Protein AF-A0A831K7K6-F1 (afdb_monomer_lite)

Sequence (76 aa):
MALPNKPRGEIAAVVNPEVVEHTCDVLIVGGGMSACGAAFEIKKWASDDLKIILCDKAAMERSGAVAQGLSAINTY

Foldseek 3Di:
DDDPPDDDPDDDDDPDDDDDDDDFPEEQEALDDVSVVVVVPCVVPDDPPGGYYYDHPDDSVQDDDCNVHDPDDPDD

Radius of gyration: 17.59 Å; chains: 1; bounding box: 34×36×44 Å

Structure (mmCIF, N/CA/C/O backbone):
data_AF-A0A831K7K6-F1
#
_entry.id   AF-A0A831K7K6-F1
#
loop_
_atom_site.group_PDB
_atom_site.id
_atom_site.type_symbol
_atom_site.label_atom_id
_atom_site.label_alt_id
_atom_site.label_comp_id
_atom_site.label_asym_id
_atom_site.label_entity_id
_atom_site.label_seq_id
_atom_site.pdbx_PDB_ins_code
_atom_site.Cartn_x
_atom_site.Cartn_y
_atom_site.Cartn_z
_atom_site.occupancy
_atom_site.B_iso_or_equiv
_atom_site.auth_seq_id
_atom_site.auth_comp_id
_atom_site.auth_asym_id
_atom_site.auth_atom_id
_atom_site.pdbx_PDB_model_num
ATOM 1 N N . MET A 1 1 ? 17.568 1.921 -20.511 1.00 52.34 1 MET A N 1
ATOM 2 C CA . MET A 1 1 ? 17.454 0.655 -21.267 1.00 52.34 1 MET A CA 1
ATOM 3 C C . MET A 1 1 ? 15.991 0.436 -21.582 1.00 52.34 1 MET A C 1
ATOM 5 O O . MET A 1 1 ? 15.200 0.413 -20.650 1.00 52.34 1 MET A O 1
ATOM 9 N N . ALA A 1 2 ? 15.625 0.340 -22.859 1.00 76.12 2 ALA A N 1
ATOM 10 C CA . ALA A 1 2 ? 14.291 -0.119 -23.226 1.00 76.12 2 ALA A CA 1
ATOM 11 C C . ALA A 1 2 ? 14.199 -1.627 -22.964 1.00 76.12 2 ALA A C 1
ATOM 13 O O . ALA A 1 2 ? 15.181 -2.346 -23.173 1.00 76.12 2 ALA A O 1
ATOM 14 N N . LEU A 1 3 ? 13.041 -2.094 -22.501 1.00 72.31 3 LEU A N 1
ATOM 15 C CA . LEU A 1 3 ? 12.767 -3.526 -22.451 1.00 72.31 3 LEU A CA 1
ATOM 16 C C . LEU A 1 3 ? 12.865 -4.090 -23.882 1.00 72.31 3 LEU A C 1
ATOM 18 O O . LEU A 1 3 ? 12.424 -3.427 -24.827 1.00 72.31 3 LEU A O 1
ATOM 22 N N . PRO A 1 4 ? 13.478 -5.269 -24.081 1.00 78.12 4 PRO A N 1
ATOM 23 C CA . PRO A 1 4 ? 13.504 -5.900 -25.391 1.00 78.12 4 PRO A CA 1
ATOM 24 C C . PRO A 1 4 ? 12.068 -6.135 -25.875 1.00 78.12 4 PRO A C 1
ATOM 26 O O . PRO A 1 4 ? 11.210 -6.560 -25.112 1.00 78.12 4 PRO A O 1
ATOM 29 N N . ASN A 1 5 ? 11.817 -5.908 -27.166 1.00 78.50 5 ASN A N 1
ATOM 30 C CA . ASN A 1 5 ? 10.480 -6.029 -27.769 1.00 78.50 5 ASN A CA 1
ATOM 31 C C . ASN A 1 5 ? 9.910 -7.467 -27.748 1.00 78.50 5 ASN A C 1
ATOM 33 O O . ASN A 1 5 ? 8.800 -7.712 -28.210 1.00 78.50 5 ASN A O 1
ATOM 37 N N . LYS A 1 6 ? 10.691 -8.440 -27.267 1.00 77.50 6 LYS A N 1
ATOM 38 C CA . LYS A 1 6 ? 10.253 -9.812 -27.033 1.00 77.50 6 LYS A CA 1
ATOM 39 C C . LYS A 1 6 ? 10.437 -10.141 -25.550 1.00 77.50 6 LYS A C 1
ATOM 41 O O . LYS A 1 6 ? 11.580 -10.045 -25.086 1.00 77.50 6 LYS A O 1
ATOM 46 N N . PRO A 1 7 ? 9.367 -10.550 -24.845 1.00 74.75 7 PRO A N 1
ATOM 47 C CA . PRO A 1 7 ? 9.474 -11.008 -23.470 1.00 74.75 7 PRO A CA 1
ATOM 48 C C . PRO A 1 7 ? 10.420 -12.213 -23.394 1.00 74.75 7 PRO A C 1
ATOM 50 O O . PRO A 1 7 ? 10.408 -13.088 -24.264 1.00 74.75 7 PRO A O 1
ATOM 53 N N . ARG A 1 8 ? 11.297 -12.217 -22.391 1.00 76.56 8 ARG A N 1
ATOM 54 C CA . ARG A 1 8 ? 12.317 -13.255 -22.155 1.00 76.56 8 ARG A CA 1
ATOM 55 C C . ARG A 1 8 ? 12.094 -14.024 -20.855 1.00 76.56 8 ARG A C 1
ATOM 57 O O . ARG A 1 8 ? 12.617 -15.126 -20.733 1.00 76.56 8 ARG A O 1
ATOM 64 N N . GLY A 1 9 ? 11.351 -13.455 -19.908 1.00 78.00 9 GLY A N 1
ATOM 65 C CA . GLY A 1 9 ? 11.076 -14.057 -18.598 1.00 78.00 9 GLY A CA 1
ATOM 66 C C . GLY A 1 9 ? 9.675 -13.759 -18.061 1.00 78.00 9 GLY A C 1
ATOM 67 O O . GLY A 1 9 ? 9.337 -14.177 -16.959 1.00 78.00 9 GLY A O 1
ATOM 68 N N . GLU A 1 10 ? 8.865 -13.031 -18.821 1.00 86.44 10 GLU A N 1
ATOM 69 C CA . GLU A 1 10 ? 7.491 -12.693 -18.498 1.00 86.44 10 GLU A CA 1
ATOM 70 C C . GLU A 1 10 ? 6.573 -13.879 -18.800 1.00 86.44 10 GLU A C 1
ATOM 72 O O . GLU A 1 10 ? 6.662 -14.518 -19.850 1.00 86.44 10 GLU A O 1
ATOM 77 N N . ILE A 1 11 ? 5.654 -14.150 -17.880 1.00 85.06 11 ILE A N 1
ATOM 78 C CA . ILE A 1 11 ? 4.561 -15.089 -18.114 1.00 85.06 11 ILE A CA 1
ATOM 79 C C . ILE A 1 11 ? 3.568 -14.503 -19.119 1.00 85.06 11 ILE A C 1
ATOM 81 O O . ILE A 1 11 ? 3.314 -13.297 -19.141 1.00 85.06 11 ILE A O 1
ATOM 85 N N . ALA A 1 12 ? 2.991 -15.370 -19.952 1.00 84.69 12 ALA A N 1
ATOM 86 C CA . ALA A 1 12 ? 1.902 -14.973 -20.831 1.00 84.69 12 ALA A CA 1
ATOM 87 C C . ALA A 1 12 ? 0.709 -14.481 -19.997 1.00 84.69 12 ALA A C 1
ATOM 89 O O . ALA A 1 12 ? 0.405 -15.040 -18.942 1.00 84.69 12 ALA A O 1
ATOM 90 N N . ALA A 1 13 ? 0.023 -13.446 -20.485 1.00 87.81 13 ALA A N 1
ATOM 91 C CA . ALA A 1 13 ? -1.200 -12.974 -19.856 1.00 87.81 13 ALA A CA 1
ATOM 92 C C . ALA A 1 13 ? -2.260 -14.085 -19.880 1.00 87.81 13 ALA A C 1
ATOM 94 O O . ALA A 1 13 ? -2.544 -14.668 -20.930 1.00 87.81 13 ALA A O 1
ATOM 95 N N . VAL A 1 14 ? -2.851 -14.370 -18.722 1.00 92.56 14 VAL A N 1
AT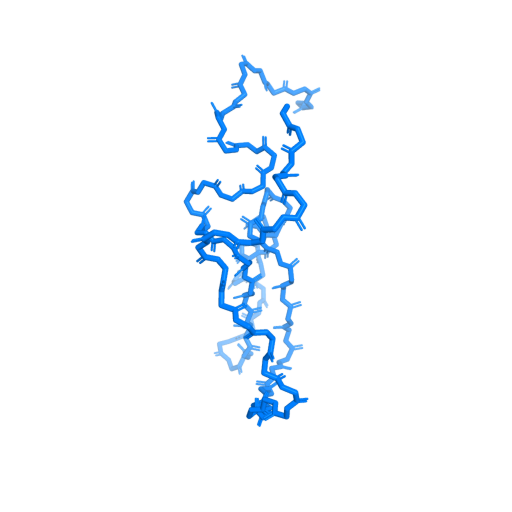OM 96 C CA . VAL A 1 14 ? -3.975 -15.302 -18.623 1.00 92.56 14 VAL A CA 1
ATOM 97 C C . VAL A 1 14 ? -5.220 -14.585 -19.137 1.00 92.56 14 VAL A C 1
ATOM 99 O O . VAL A 1 14 ? -5.616 -13.568 -18.578 1.00 92.56 14 VAL A O 1
ATOM 102 N N . VAL A 1 15 ? -5.821 -15.099 -20.214 1.00 94.12 15 VAL A N 1
ATOM 103 C CA . VAL A 1 15 ? -6.970 -14.454 -20.881 1.00 94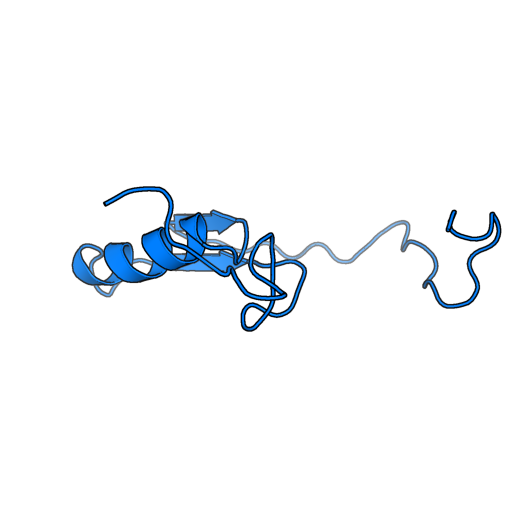.12 15 VAL A CA 1
ATOM 104 C C . VAL A 1 15 ? -8.202 -14.419 -19.973 1.00 94.12 15 VAL A C 1
ATOM 1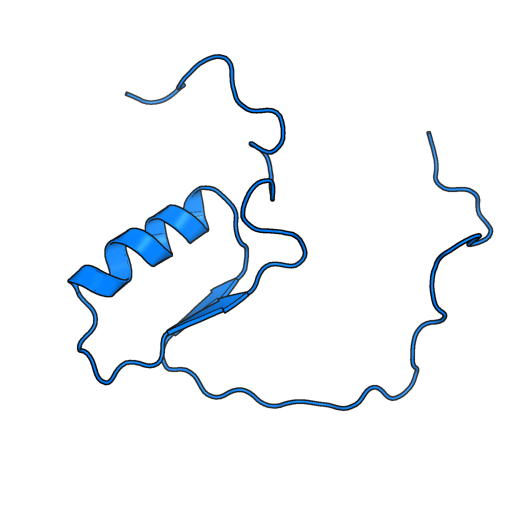06 O O . VAL A 1 15 ? -8.892 -13.409 -19.922 1.00 94.12 15 VAL A O 1
ATOM 109 N N . ASN A 1 16 ? -8.439 -15.504 -19.232 1.00 94.56 16 ASN A N 1
ATOM 110 C CA . ASN A 1 16 ? -9.533 -15.632 -18.271 1.00 94.56 16 ASN A CA 1
ATOM 111 C C . ASN A 1 16 ? -8.945 -15.992 -16.899 1.00 94.56 16 ASN A C 1
ATOM 113 O O . ASN A 1 16 ? -8.824 -17.180 -16.592 1.00 94.56 16 ASN A O 1
ATOM 117 N N . PRO A 1 17 ? -8.479 -15.007 -16.114 1.00 94.19 17 PRO A N 1
ATOM 118 C CA . PRO A 1 17 ? -7.952 -15.273 -14.784 1.00 94.19 17 PRO A CA 1
ATOM 119 C C . PRO A 1 17 ? -9.073 -15.698 -13.831 1.00 94.19 17 PRO A C 1
ATOM 121 O O . PRO A 1 17 ? -10.243 -15.370 -14.032 1.00 94.19 17 PRO A O 1
ATOM 124 N N . GLU A 1 18 ? -8.701 -16.403 -12.767 1.00 96.56 18 GLU A N 1
ATOM 125 C CA . GLU A 1 18 ? -9.586 -16.581 -11.620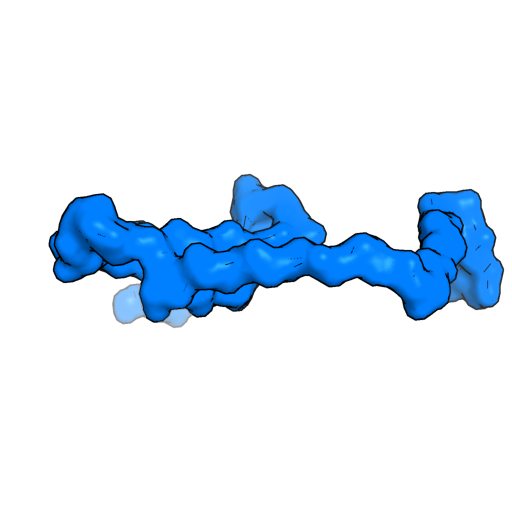 1.00 96.56 18 GLU A CA 1
ATOM 126 C C . GLU A 1 18 ? -9.902 -15.210 -11.006 1.00 96.56 18 GLU A C 1
ATOM 128 O O . GLU A 1 18 ? -9.004 -14.392 -10.787 1.00 96.56 18 GLU A O 1
ATOM 133 N N . VAL A 1 19 ? -11.184 -14.951 -10.750 1.00 96.31 19 VAL A N 1
ATOM 134 C CA . VAL A 1 19 ? -11.641 -13.722 -10.097 1.00 96.31 19 VAL A CA 1
ATOM 135 C C . VAL A 1 19 ? -11.847 -14.018 -8.620 1.00 96.31 19 VAL A C 1
ATOM 137 O O . VAL A 1 19 ? -12.647 -14.882 -8.268 1.00 96.31 19 VAL A O 1
ATOM 140 N N . VAL A 1 20 ? -11.139 -13.283 -7.764 1.00 97.56 20 VAL A N 1
ATOM 141 C CA . VAL A 1 20 ? -11.269 -13.382 -6.308 1.00 97.56 20 VAL A CA 1
ATOM 142 C C . VAL A 1 20 ? -11.879 -12.092 -5.778 1.00 97.56 20 VAL A C 1
ATOM 144 O O . VAL A 1 20 ? -11.329 -11.006 -5.966 1.00 97.56 20 VAL A O 1
ATOM 147 N N . GLU A 1 21 ? -13.020 -12.213 -5.107 1.00 97.56 21 GLU A N 1
ATOM 148 C CA . GLU A 1 21 ? -13.695 -11.090 -4.464 1.00 97.56 21 GLU A CA 1
ATOM 149 C C . GLU A 1 21 ? -13.254 -10.971 -3.001 1.00 97.56 21 GLU A C 1
ATOM 151 O O . GLU A 1 21 ? -13.259 -11.941 -2.241 1.00 97.56 21 GLU A O 1
ATOM 156 N N . HIS A 1 22 ? -12.881 -9.760 -2.587 1.00 97.31 22 HIS A N 1
ATOM 157 C CA . HIS A 1 22 ? -12.495 -9.462 -1.212 1.00 97.31 22 HIS A CA 1
ATOM 158 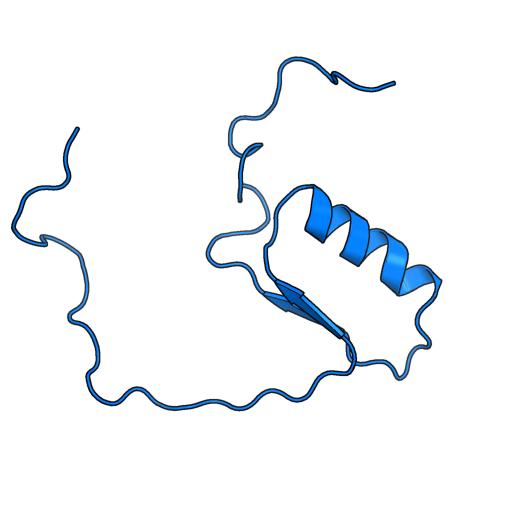C C . HIS A 1 22 ? -13.380 -8.354 -0.644 1.00 97.31 22 HIS A C 1
ATOM 160 O O . HIS A 1 22 ? -13.321 -7.213 -1.091 1.00 97.31 22 HIS A O 1
ATOM 166 N N . THR A 1 23 ? -14.161 -8.672 0.387 1.00 97.81 23 THR A N 1
ATOM 167 C CA . THR A 1 23 ? -14.900 -7.666 1.162 1.00 97.81 23 THR A CA 1
ATOM 168 C C . THR A 1 23 ? -13.988 -7.046 2.216 1.00 97.81 23 THR A C 1
ATOM 170 O O . THR A 1 23 ? -13.309 -7.779 2.942 1.00 97.81 23 THR A O 1
ATOM 173 N N . CYS A 1 24 ? -13.989 -5.722 2.333 1.00 97.25 24 CYS A N 1
ATOM 174 C CA . CYS A 1 24 ? -13.342 -4.960 3.401 1.00 97.25 24 CYS A CA 1
ATOM 175 C C . CYS A 1 24 ? -14.099 -3.652 3.632 1.00 97.25 24 CYS A C 1
ATOM 177 O O . CYS A 1 24 ? -14.734 -3.145 2.708 1.00 97.25 24 CYS A O 1
ATOM 179 N N . ASP A 1 25 ? -13.975 -3.089 4.829 1.00 97.81 25 ASP A N 1
ATOM 180 C CA . ASP A 1 25 ? -14.540 -1.776 5.148 1.00 97.81 25 ASP A CA 1
ATOM 181 C C . ASP A 1 25 ? -13.644 -0.657 4.606 1.00 97.81 25 ASP A C 1
ATOM 183 O O . ASP A 1 25 ? -14.125 0.369 4.129 1.00 97.81 25 ASP A O 1
ATOM 187 N N . VAL A 1 26 ? -12.323 -0.879 4.634 1.00 97.56 26 VAL A N 1
ATOM 188 C CA . VAL A 1 26 ? -11.323 0.058 4.111 1.00 97.56 26 VAL A CA 1
ATOM 189 C C . VAL A 1 26 ? -10.267 -0.683 3.296 1.00 97.56 26 VAL A C 1
ATOM 191 O O . VAL A 1 26 ? -9.659 -1.644 3.772 1.00 97.56 26 VAL A O 1
ATOM 194 N N . LEU A 1 27 ? -10.011 -0.187 2.083 1.00 98.06 27 LEU A N 1
ATOM 195 C CA . LEU A 1 27 ? -8.947 -0.653 1.195 1.00 98.06 27 LEU A CA 1
ATOM 196 C C . LEU A 1 27 ? -7.898 0.447 0.996 1.00 98.06 27 LEU A C 1
ATOM 198 O O . LEU A 1 27 ? -8.202 1.522 0.479 1.00 98.06 27 LEU A O 1
ATOM 202 N N . ILE A 1 28 ? -6.651 0.152 1.353 1.00 97.94 28 ILE A N 1
ATOM 203 C CA . ILE A 1 28 ? -5.483 0.995 1.094 1.00 97.94 28 ILE A CA 1
ATOM 204 C C . ILE A 1 28 ? -4.741 0.418 -0.115 1.00 97.94 28 ILE A C 1
ATOM 206 O O . ILE A 1 28 ? -4.231 -0.701 -0.064 1.00 97.94 28 ILE A O 1
ATOM 210 N N . VAL A 1 29 ? -4.678 1.183 -1.208 1.00 97.94 29 VAL A N 1
ATOM 211 C CA . VAL A 1 29 ? -4.019 0.760 -2.453 1.00 97.94 29 VAL A CA 1
ATOM 212 C C . VAL A 1 29 ? -2.640 1.409 -2.577 1.00 97.94 29 VAL A C 1
ATOM 214 O O . VAL A 1 29 ? -2.523 2.623 -2.744 1.00 97.94 29 VAL A O 1
ATOM 217 N N . GLY A 1 30 ? -1.599 0.578 -2.543 1.00 97.31 30 GLY A N 1
ATOM 218 C CA . GLY A 1 30 ? -0.183 0.948 -2.576 1.00 97.31 30 GLY A CA 1
ATOM 219 C C . GLY A 1 30 ? 0.515 0.732 -1.228 1.00 97.31 30 GLY A C 1
ATOM 220 O O . GLY A 1 30 ? -0.103 0.864 -0.180 1.00 97.31 30 GLY A O 1
ATOM 221 N N . GLY A 1 31 ? 1.818 0.423 -1.252 1.00 97.25 31 GLY A N 1
ATOM 222 C CA . GLY A 1 31 ? 2.653 0.205 -0.054 1.00 97.25 31 GLY A CA 1
ATOM 223 C C . GLY A 1 31 ? 3.723 1.276 0.195 1.00 97.25 31 GLY A C 1
ATOM 224 O O . GLY A 1 31 ? 4.721 0.999 0.854 1.00 97.25 31 GLY A O 1
ATOM 225 N N . GLY A 1 32 ? 3.568 2.469 -0.390 1.00 97.44 32 GLY A N 1
ATOM 226 C CA . GLY A 1 32 ? 4.537 3.566 -0.278 1.00 97.44 32 GLY A CA 1
ATOM 227 C C . GLY A 1 32 ? 4.338 4.452 0.958 1.00 97.44 32 GLY A C 1
ATOM 228 O O . GLY A 1 32 ? 3.479 4.198 1.796 1.00 97.44 32 GLY A O 1
ATOM 229 N N . MET A 1 33 ? 5.089 5.557 1.035 1.00 97.69 33 MET A N 1
ATOM 230 C CA . MET A 1 33 ? 5.105 6.468 2.196 1.00 97.69 33 MET A CA 1
ATOM 231 C C . MET A 1 33 ? 3.714 6.912 2.677 1.00 97.69 33 MET A C 1
ATOM 233 O O . MET A 1 33 ? 3.431 6.854 3.871 1.00 97.69 33 MET A O 1
ATOM 237 N N . SER A 1 34 ? 2.837 7.338 1.762 1.00 97.69 34 SER A N 1
ATOM 238 C CA . SER A 1 34 ? 1.488 7.806 2.110 1.00 97.69 34 SER A CA 1
ATOM 239 C C . SER A 1 34 ? 0.611 6.685 2.666 1.00 97.69 34 SER A C 1
ATOM 241 O O . SER A 1 34 ? -0.063 6.867 3.676 1.00 97.69 34 SER A O 1
ATOM 243 N N . ALA A 1 35 ? 0.645 5.519 2.026 1.00 97.75 35 ALA A N 1
ATOM 244 C CA . ALA A 1 35 ? -0.148 4.366 2.420 1.00 97.75 35 ALA A CA 1
ATOM 245 C C . ALA A 1 35 ? 0.322 3.765 3.748 1.00 97.75 35 ALA A C 1
ATOM 247 O O . ALA A 1 35 ? -0.512 3.430 4.583 1.00 97.75 35 ALA A O 1
ATOM 248 N N . CYS A 1 36 ? 1.635 3.699 3.986 1.00 97.19 36 CYS A N 1
ATOM 249 C CA . CYS A 1 36 ? 2.181 3.284 5.277 1.00 97.19 36 CYS A CA 1
ATOM 250 C C . CYS A 1 36 ? 1.770 4.246 6.400 1.00 97.19 36 CYS A C 1
ATOM 252 O O . CYS A 1 36 ? 1.414 3.790 7.482 1.00 97.19 36 CYS A O 1
ATOM 254 N N . GLY A 1 37 ? 1.742 5.559 6.141 1.00 97.50 37 GLY A N 1
ATOM 255 C CA . GLY A 1 37 ? 1.210 6.543 7.090 1.00 97.50 37 GLY A CA 1
ATOM 256 C C . GLY A 1 37 ? -0.284 6.349 7.374 1.00 97.50 37 GLY A C 1
ATOM 257 O O . GLY A 1 37 ? -0.698 6.359 8.531 1.00 97.50 37 GLY A O 1
ATOM 258 N N . ALA A 1 38 ? -1.089 6.097 6.337 1.00 97.69 38 ALA A N 1
ATOM 259 C CA . ALA A 1 38 ? -2.511 5.794 6.496 1.00 97.69 38 ALA A CA 1
ATOM 260 C C . ALA A 1 38 ? -2.741 4.501 7.297 1.00 97.69 38 ALA A C 1
ATOM 262 O O . ALA A 1 38 ? -3.561 4.490 8.209 1.00 97.69 38 ALA A O 1
ATOM 263 N N . ALA A 1 39 ? -1.995 3.434 6.997 1.00 96.38 39 ALA A N 1
ATOM 264 C CA . ALA A 1 39 ? -2.081 2.150 7.692 1.00 96.38 39 ALA A CA 1
ATOM 265 C C . ALA A 1 39 ? -1.618 2.232 9.154 1.00 96.38 39 ALA A C 1
ATOM 267 O O . ALA A 1 39 ? -2.178 1.558 10.018 1.00 96.38 39 ALA A O 1
ATOM 268 N N . PHE A 1 40 ? -0.622 3.077 9.431 1.00 96.06 40 PHE A N 1
ATOM 269 C CA . PHE A 1 40 ? -0.173 3.377 10.785 1.00 96.06 40 PHE A CA 1
ATOM 270 C C . PHE A 1 40 ? -1.267 4.088 11.591 1.00 96.06 40 PHE A C 1
ATOM 272 O O . PHE A 1 40 ? -1.610 3.646 12.686 1.00 96.06 40 PHE A O 1
ATOM 279 N N . GLU A 1 41 ? -1.848 5.156 11.044 1.00 97.44 41 GLU A N 1
ATOM 280 C CA . GLU A 1 41 ? -2.801 5.981 11.789 1.00 97.44 41 GLU A CA 1
ATOM 281 C C . GLU A 1 41 ? -4.173 5.305 11.918 1.00 97.44 41 GLU A C 1
ATOM 283 O O . GLU A 1 41 ? -4.791 5.359 12.979 1.00 97.44 41 GLU A O 1
ATOM 288 N N . ILE A 1 42 ? -4.658 4.618 10.879 1.00 96.50 42 ILE A N 1
ATOM 289 C CA . ILE A 1 42 ? -6.017 4.059 10.869 1.00 96.50 42 ILE A CA 1
ATOM 290 C C . ILE A 1 42 ? -6.252 3.052 11.998 1.00 96.50 42 ILE A C 1
ATOM 292 O O . ILE A 1 42 ? -7.335 3.039 12.575 1.00 96.50 42 ILE A O 1
ATOM 296 N N . LYS A 1 43 ? -5.246 2.252 12.378 1.00 90.06 43 LYS A N 1
ATOM 297 C CA . LYS A 1 43 ? -5.389 1.256 13.453 1.00 90.06 43 LYS A CA 1
ATOM 298 C C . LYS A 1 43 ? -5.596 1.868 14.835 1.00 90.06 43 LYS A C 1
ATOM 300 O O . LYS A 1 43 ? -6.083 1.168 15.714 1.00 90.06 43 LYS A O 1
ATOM 305 N N . LYS A 1 44 ? -5.255 3.142 15.027 1.00 94.56 44 LYS A N 1
ATOM 306 C CA . LYS A 1 44 ? -5.525 3.875 16.268 1.00 94.56 44 LYS A CA 1
ATOM 307 C C . LYS A 1 44 ? -6.992 4.298 16.395 1.00 94.56 44 LYS A C 1
ATOM 309 O O . LYS A 1 44 ? -7.475 4.453 17.511 1.00 94.56 44 LYS A O 1
ATOM 314 N N . TRP A 1 45 ? -7.672 4.519 15.269 1.00 95.44 45 TRP A N 1
ATOM 315 C CA . TRP A 1 45 ? -9.023 5.094 15.227 1.00 95.44 45 TRP A CA 1
ATOM 316 C C . TRP A 1 45 ? -10.105 4.087 14.851 1.00 95.44 45 TRP A C 1
ATOM 318 O O . TRP A 1 45 ? -11.255 4.248 15.250 1.00 95.44 45 TRP A O 1
ATOM 328 N N . ALA A 1 46 ? -9.751 3.079 14.059 1.00 95.31 46 ALA A N 1
ATOM 329 C CA . ALA A 1 46 ? -10.658 2.013 13.685 1.00 95.31 46 ALA A CA 1
ATOM 330 C C . ALA A 1 46 ? -10.983 1.145 14.902 1.00 95.31 46 ALA A C 1
ATOM 332 O O . ALA A 1 46 ? -10.092 0.798 15.679 1.00 95.31 46 ALA A O 1
ATOM 333 N N . SER A 1 47 ? -12.250 0.766 15.038 1.00 93.81 47 SER A N 1
ATOM 334 C CA . SER A 1 47 ? -12.648 -0.269 15.982 1.00 93.81 47 SER A CA 1
ATOM 335 C C . SER A 1 47 ? -12.097 -1.635 15.556 1.00 93.81 47 SER A C 1
ATOM 337 O O . SER A 1 47 ? -11.708 -1.844 14.404 1.00 93.81 47 SER A O 1
ATOM 339 N N . ASP A 1 48 ? -12.014 -2.571 16.502 1.00 91.88 48 ASP A N 1
ATOM 340 C CA . ASP A 1 48 ? -11.376 -3.875 16.277 1.00 91.88 48 ASP A CA 1
ATOM 341 C C . ASP A 1 48 ? -12.118 -4.770 15.270 1.00 91.88 48 ASP A C 1
ATOM 343 O O . ASP A 1 48 ? -11.531 -5.704 14.725 1.00 91.88 48 ASP A O 1
ATOM 347 N N . ASP A 1 49 ? -13.390 -4.479 15.005 1.00 95.00 49 ASP A N 1
ATOM 348 C CA . ASP A 1 49 ? -14.251 -5.168 14.044 1.00 95.00 49 ASP A CA 1
ATOM 349 C C . ASP A 1 49 ? -14.076 -4.685 12.594 1.00 95.00 49 ASP A C 1
ATOM 351 O O . ASP A 1 49 ? -14.496 -5.388 11.675 1.00 95.00 49 ASP A O 1
ATOM 355 N N . LEU A 1 50 ? -13.419 -3.540 12.363 1.00 96.56 50 LEU A N 1
ATOM 356 C CA . LEU A 1 50 ? -13.174 -3.034 11.011 1.00 96.56 50 LEU A CA 1
ATOM 357 C C . LEU A 1 50 ? -12.141 -3.893 10.272 1.00 96.56 50 LEU A C 1
ATOM 359 O O . LEU A 1 50 ? -10.968 -3.993 10.655 1.00 96.56 50 LEU A O 1
ATOM 363 N N . LYS A 1 51 ? -12.545 -4.439 9.125 1.00 97.12 51 LYS A N 1
ATOM 364 C CA . LYS A 1 51 ? -11.664 -5.166 8.218 1.00 97.12 51 LYS A CA 1
ATOM 365 C C . LYS A 1 51 ? -10.951 -4.195 7.283 1.00 97.12 51 LYS A C 1
ATOM 367 O O . LYS A 1 51 ? -11.509 -3.722 6.293 1.00 97.12 51 LYS A O 1
ATOM 372 N N . ILE A 1 52 ? -9.677 -3.957 7.575 1.00 97.56 52 ILE A N 1
ATOM 373 C CA . ILE A 1 52 ? -8.795 -3.081 6.797 1.00 97.56 52 ILE A 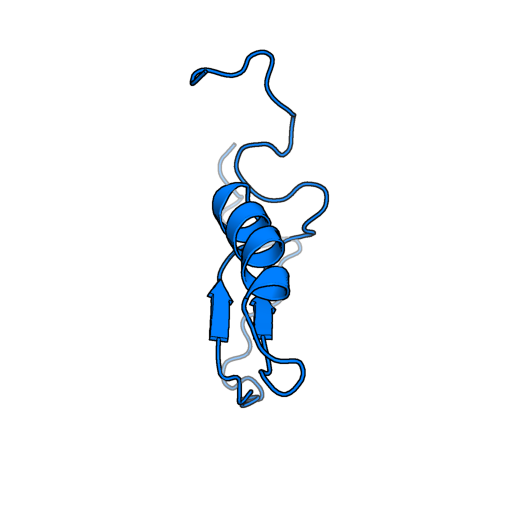CA 1
ATOM 374 C C . ILE A 1 52 ? -7.840 -3.944 5.965 1.00 97.56 52 ILE A C 1
ATOM 376 O O . ILE A 1 52 ? -7.147 -4.804 6.510 1.00 97.56 52 ILE A O 1
ATOM 380 N N . ILE A 1 53 ? -7.786 -3.711 4.653 1.00 97.81 53 ILE A N 1
ATOM 381 C CA . ILE A 1 53 ? -6.867 -4.388 3.727 1.00 97.81 53 ILE A CA 1
ATOM 382 C C . ILE A 1 53 ? -5.903 -3.363 3.131 1.00 97.81 53 ILE A C 1
ATOM 384 O O . ILE A 1 53 ? -6.323 -2.298 2.686 1.00 97.81 53 ILE A O 1
ATOM 388 N N . LEU A 1 54 ? -4.615 -3.707 3.071 1.00 97.62 54 LEU A N 1
ATOM 389 C CA . LEU A 1 54 ? -3.603 -2.976 2.309 1.00 97.62 54 LEU A CA 1
ATOM 390 C C . LEU A 1 54 ? -3.066 -3.886 1.206 1.00 97.62 54 LEU A C 1
ATOM 392 O O . LEU A 1 54 ? -2.623 -4.999 1.490 1.00 97.62 54 LEU A O 1
ATOM 396 N N . CYS A 1 55 ? -3.092 -3.415 -0.040 1.00 97.62 55 CYS A N 1
ATOM 397 C CA . CYS A 1 55 ? -2.493 -4.119 -1.170 1.00 97.62 55 CYS A CA 1
ATOM 398 C C . CYS A 1 55 ? -1.302 -3.344 -1.746 1.00 97.62 55 CYS A C 1
ATOM 400 O O . CYS A 1 55 ? -1.362 -2.133 -1.948 1.00 97.62 55 CYS A O 1
ATOM 402 N N . ASP A 1 56 ? -0.210 -4.050 -2.032 1.00 97.94 56 ASP A N 1
ATOM 403 C CA . ASP A 1 56 ? 0.952 -3.503 -2.727 1.00 97.94 56 ASP A CA 1
ATOM 404 C C . ASP A 1 56 ? 1.346 -4.433 -3.875 1.00 97.94 56 ASP A C 1
ATOM 406 O O . ASP A 1 56 ? 1.244 -5.654 -3.765 1.00 97.94 56 ASP A O 1
ATOM 410 N N . LYS A 1 57 ? 1.783 -3.855 -4.997 1.00 97.19 57 LYS A N 1
ATOM 411 C CA . LYS A 1 57 ? 2.213 -4.635 -6.170 1.00 97.19 57 LYS A CA 1
ATOM 412 C C . LYS A 1 57 ? 3.634 -5.185 -6.028 1.00 97.19 57 LYS A C 1
ATOM 414 O O . LYS A 1 57 ? 4.060 -5.994 -6.847 1.00 97.19 57 LYS A O 1
ATOM 419 N N . ALA A 1 58 ? 4.393 -4.650 -5.074 1.00 96.69 58 ALA A N 1
ATOM 420 C CA . ALA A 1 58 ? 5.778 -4.996 -4.799 1.00 96.69 58 ALA A CA 1
ATOM 421 C C . ALA A 1 58 ? 5.905 -5.553 -3.368 1.00 96.69 58 ALA A C 1
ATOM 423 O O . ALA A 1 58 ? 4.922 -5.974 -2.763 1.00 96.69 58 ALA A O 1
ATOM 424 N N . ALA A 1 59 ? 7.128 -5.588 -2.839 1.00 96.56 59 ALA A N 1
ATOM 425 C CA . ALA A 1 59 ? 7.375 -5.879 -1.433 1.00 96.56 59 ALA A CA 1
ATOM 426 C C . ALA A 1 59 ? 7.444 -4.567 -0.642 1.00 96.56 59 ALA A C 1
ATOM 428 O O . ALA A 1 59 ? 8.295 -3.718 -0.924 1.00 96.56 59 ALA A O 1
ATOM 429 N N . MET A 1 60 ? 6.582 -4.428 0.370 1.00 95.94 60 MET A N 1
ATOM 430 C CA . MET A 1 60 ? 6.403 -3.185 1.132 1.00 95.94 60 MET A CA 1
ATOM 431 C C . MET A 1 60 ? 7.703 -2.650 1.751 1.00 95.94 60 MET A C 1
ATOM 433 O O . MET A 1 60 ? 7.885 -1.440 1.812 1.00 95.94 60 MET A O 1
ATOM 437 N N . GLU A 1 61 ? 8.636 -3.534 2.129 1.00 96.88 61 GLU A N 1
ATOM 438 C CA . GLU A 1 61 ? 9.949 -3.174 2.689 1.00 96.88 61 GLU A CA 1
ATOM 439 C C . GLU A 1 61 ? 10.721 -2.165 1.817 1.00 96.88 61 GLU A C 1
ATOM 441 O O . GLU A 1 61 ? 11.442 -1.309 2.331 1.00 96.88 61 GLU A O 1
ATOM 446 N N . ARG A 1 62 ? 10.576 -2.255 0.487 1.00 97.06 62 ARG A N 1
ATOM 447 C CA . ARG A 1 62 ? 11.313 -1.436 -0.488 1.00 97.06 62 ARG A CA 1
ATOM 448 C C . ARG A 1 62 ? 10.450 -0.978 -1.665 1.00 97.06 62 ARG A C 1
ATOM 450 O O . ARG A 1 62 ? 10.966 -0.735 -2.755 1.00 97.06 62 ARG A O 1
ATOM 457 N N . SER A 1 63 ? 9.140 -0.854 -1.471 1.00 96.81 63 SER A N 1
ATOM 458 C CA . SER A 1 63 ? 8.231 -0.398 -2.524 1.00 96.81 63 SER A CA 1
ATOM 459 C C . SER A 1 63 ? 8.287 1.128 -2.725 1.00 96.81 63 SER A C 1
ATOM 461 O O . SER A 1 63 ? 8.657 1.900 -1.838 1.00 96.81 63 SER A O 1
ATOM 463 N N . GLY A 1 64 ? 7.884 1.587 -3.913 1.00 97.00 64 GLY A N 1
ATOM 464 C CA . GLY A 1 64 ? 7.661 3.008 -4.190 1.00 97.00 64 GLY A CA 1
ATOM 465 C C . GLY A 1 64 ? 8.926 3.872 -4.298 1.00 97.00 64 GLY A C 1
ATOM 466 O O . GLY A 1 64 ? 10.026 3.399 -4.574 1.00 97.00 64 GLY A O 1
ATOM 467 N N . ALA A 1 65 ? 8.748 5.186 -4.133 1.00 97.62 65 ALA A N 1
ATOM 468 C CA . ALA A 1 65 ? 9.776 6.189 -4.432 1.00 97.62 65 ALA A CA 1
ATOM 469 C C . ALA A 1 65 ? 10.999 6.143 -3.498 1.00 97.62 65 ALA A C 1
ATOM 471 O O . ALA A 1 65 ? 12.079 6.582 -3.882 1.00 97.62 65 ALA A O 1
ATOM 472 N N . VAL A 1 66 ? 10.841 5.599 -2.289 1.00 96.94 66 VAL A N 1
ATOM 473 C CA . VAL A 1 66 ? 11.886 5.577 -1.248 1.00 96.94 66 VAL A CA 1
ATOM 474 C C . VAL A 1 66 ? 12.630 4.234 -1.231 1.00 96.94 66 VAL A C 1
ATOM 476 O O . VAL A 1 66 ? 13.362 3.927 -0.295 1.00 96.94 66 VAL A O 1
ATOM 479 N N . ALA A 1 67 ? 12.512 3.433 -2.296 1.00 98.06 67 ALA A N 1
ATOM 480 C CA . ALA A 1 67 ? 13.194 2.146 -2.417 1.00 98.06 67 ALA A CA 1
ATOM 481 C C . ALA A 1 67 ? 14.713 2.245 -2.172 1.00 98.06 67 ALA A C 1
ATOM 483 O O . ALA A 1 67 ? 15.281 1.403 -1.489 1.00 98.06 67 ALA A O 1
ATOM 484 N N . GLN A 1 68 ? 15.386 3.296 -2.648 1.00 97.94 68 GLN A N 1
ATOM 485 C CA . GLN A 1 68 ? 16.831 3.497 -2.429 1.00 97.94 68 GLN A CA 1
ATOM 486 C C . GLN A 1 68 ? 17.152 4.332 -1.175 1.00 97.94 68 GLN A C 1
ATOM 488 O O . GLN A 1 68 ? 18.317 4.561 -0.863 1.00 97.94 68 GLN A O 1
ATOM 493 N N . GLY A 1 69 ? 16.132 4.763 -0.431 1.00 97.44 69 GLY A N 1
ATOM 494 C CA . GLY A 1 69 ? 16.252 5.785 0.604 1.00 97.44 69 GLY A CA 1
ATOM 495 C C . GLY A 1 69 ? 16.233 7.210 0.041 1.00 97.44 69 GLY A C 1
ATOM 496 O O . GLY A 1 69 ? 16.097 7.429 -1.162 1.00 97.44 69 GLY A O 1
ATOM 497 N N . LEU A 1 70 ? 16.347 8.184 0.944 1.00 97.81 70 LEU A N 1
ATOM 498 C CA . LEU A 1 70 ? 16.455 9.613 0.649 1.00 97.81 70 LEU A CA 1
ATOM 499 C C . LEU A 1 70 ? 17.560 10.208 1.522 1.00 97.81 70 LEU A C 1
ATOM 501 O O . LEU A 1 70 ? 17.732 9.802 2.669 1.00 97.81 70 LEU A O 1
ATOM 505 N N . SER A 1 71 ? 18.296 11.182 0.992 1.00 98.06 71 SER A N 1
ATOM 506 C CA . SER A 1 71 ? 19.384 11.845 1.727 1.00 98.06 71 SER A CA 1
ATOM 507 C C . SER A 1 71 ? 18.912 12.996 2.622 1.00 98.06 71 SER A C 1
ATOM 509 O O . SER A 1 71 ? 19.714 13.543 3.371 1.00 98.06 71 SER A O 1
ATOM 511 N N . ALA A 1 72 ? 17.639 13.389 2.531 1.00 97.56 72 ALA A N 1
ATOM 512 C CA . ALA A 1 72 ? 17.059 14.488 3.294 1.00 97.56 72 ALA A CA 1
ATOM 513 C C . ALA A 1 72 ? 15.540 14.316 3.456 1.00 97.56 72 ALA A C 1
ATOM 515 O O . ALA A 1 72 ? 14.904 13.571 2.706 1.00 97.56 72 ALA A O 1
ATOM 516 N N . ILE A 1 73 ? 14.970 15.048 4.417 1.00 97.12 73 ILE A N 1
ATOM 517 C CA . ILE A 1 73 ? 13.527 15.241 4.584 1.00 97.12 73 ILE A CA 1
ATOM 518 C C . ILE A 1 73 ? 13.216 16.681 4.170 1.00 97.12 73 ILE A C 1
ATOM 520 O O . ILE A 1 73 ? 13.771 17.623 4.728 1.00 97.12 73 ILE A O 1
ATOM 524 N N . ASN A 1 74 ? 12.342 16.845 3.179 1.00 96.94 74 ASN A N 1
ATOM 525 C CA . ASN A 1 74 ? 12.086 18.150 2.558 1.00 96.94 74 ASN A CA 1
ATOM 526 C C . ASN A 1 74 ? 11.001 18.978 3.266 1.00 96.94 74 ASN A C 1
ATOM 528 O O . ASN A 1 74 ? 10.823 20.149 2.942 1.00 96.94 74 ASN A O 1
ATOM 532 N N . THR A 1 75 ? 10.253 18.380 4.193 1.00 95.62 75 THR A N 1
ATOM 533 C CA . THR A 1 75 ? 9.162 19.034 4.926 1.00 95.62 75 THR A CA 1
ATOM 534 C C . THR A 1 75 ? 9.338 18.752 6.409 1.00 95.62 75 THR A C 1
ATOM 536 O O . THR A 1 75 ? 9.425 17.587 6.794 1.00 95.62 75 THR A O 1
ATOM 539 N N . TYR A 1 76 ? 9.426 19.820 7.199 1.00 80.81 76 TYR A N 1
ATOM 540 C CA . TYR A 1 76 ? 9.658 19.803 8.641 1.00 80.81 76 TYR A CA 1
ATOM 541 C C . TYR A 1 76 ? 8.518 20.493 9.385 1.00 80.81 76 TYR A C 1
ATOM 543 O O . TYR A 1 76 ? 7.915 21.422 8.800 1.00 80.81 76 TYR A O 1
#

Secondary structure (DSSP, 8-state):
-PPPSS-SSPPPPPSSPPP-----SEEEE--SHHHHHHHHHHHHHS-TT--EEEE-SS-GGG-GGGTT--S--S--

pLDDT: mean 93.18, std 8.27, range [52.34, 98.06]